Protein AF-A0A0U2YGI9-F1 (afdb_monomer)

Foldseek 3Di:
DVVVVVVVCVVCVVVNVVVVVVVVVVVVVVCVVVVVVVVVVVVVVVVVVLVPPDDDDDDVPQVDLPHDWPRDDPVVQVVQCPDPPDPHDWDKIWDWDDDPDPDDIDIDIDTPVVRVVVVSVVD

Solvent-accessible surface area (backbone atoms only — not comparable to full-atom values): 7626 Å² total; per-residue (Å²): 120,67,68,63,56,56,50,57,47,65,73,48,48,68,65,50,51,52,50,52,50,52,52,51,51,52,53,50,51,53,52,51,53,54,50,48,54,52,50,52,51,50,50,52,49,54,57,52,61,71,63,65,90,74,82,86,84,75,55,92,72,58,85,47,85,86,36,69,60,61,80,60,68,68,72,51,39,64,60,48,48,69,39,89,90,44,89,75,66,77,68,74,36,55,43,66,46,75,46,100,54,101,75,55,79,41,77,48,74,52,63,60,58,71,65,50,54,52,59,64,69,80,111

pLDDT: mean 8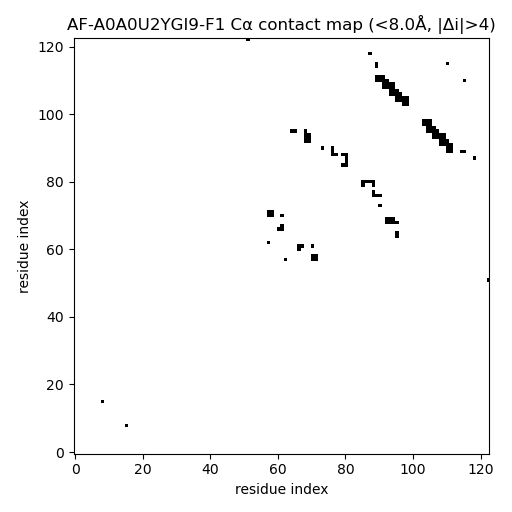1.91, std 11.51, range [50.25, 98.0]

Radius of gyration: 29.01 Å; Cα contacts (8 Å, |Δi|>4): 67; chains: 1; bounding box: 68×34×73 Å

Nearest PDB structures (foldseek):
  6xiq-assembly1_AR  TM=3.840E-01  e=8.913E+00  Saccharomyces cerevisiae

Sequence (123 aa):
MDNLIASNIRQRPVRSLVSIMGVALGVALVMLFTGLSRGMSNDLHRRASNVRAEIIFTRKGSMELTSSTANLSTKYVERLKAIEGVKSAVPVIRYVFQGGGQFGFEQIEGVDWPAFAEMRRYV

Secondary structure (DSSP, 8-state):
-HHHHHHHHHHSHHHHHHHHHHHHHHHHHHHHHHHHHHHHHHHHHHHHHTS-S------TTTTSTTSPTT-S-TTHHHHHHTSTT------EEEEEEE-SSSS-EEEEEEE-HHHHHHHHHT-

Structure (mmCIF, N/CA/C/O backbone):
data_AF-A0A0U2YGI9-F1
#
_entry.id   AF-A0A0U2YGI9-F1
#
loop_
_atom_site.group_PDB
_atom_site.id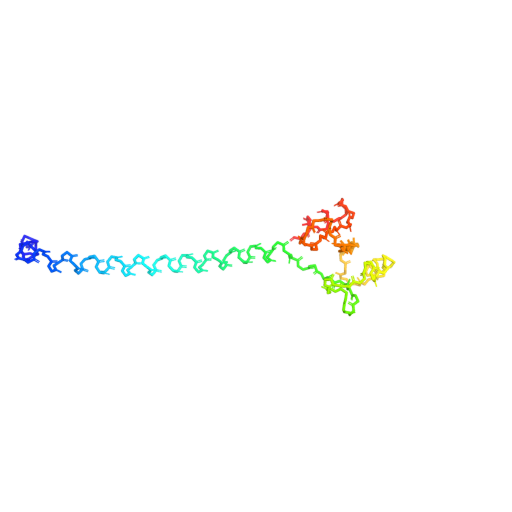
_atom_site.type_symbol
_atom_site.label_atom_id
_atom_site.label_alt_id
_atom_site.label_comp_id
_atom_site.label_asym_id
_atom_site.label_entity_id
_atom_site.label_seq_id
_atom_site.pdbx_PDB_ins_code
_atom_site.Cartn_x
_atom_site.Cartn_y
_atom_site.Cartn_z
_atom_site.occupancy
_atom_site.B_iso_or_equiv
_atom_site.auth_seq_id
_atom_site.auth_comp_id
_atom_site.auth_asym_id
_atom_site.auth_atom_id
_atom_site.pdbx_PDB_model_num
ATOM 1 N N . MET A 1 1 ? -43.664 -0.730 35.356 1.00 57.97 1 MET A N 1
ATOM 2 C CA . MET A 1 1 ? -42.642 -1.490 36.120 1.00 57.97 1 MET A CA 1
ATOM 3 C C . MET A 1 1 ? -41.247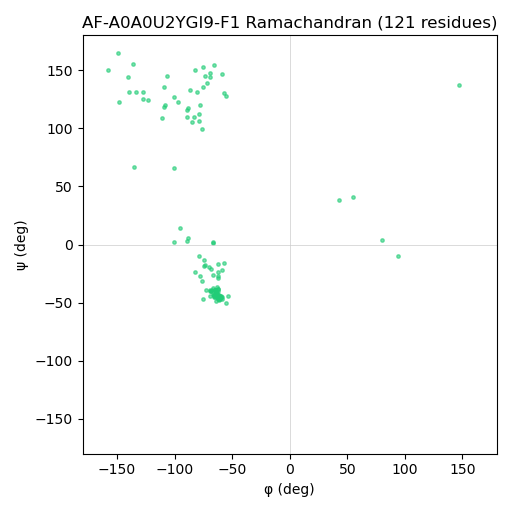 -0.873 35.964 1.00 57.97 1 MET A C 1
ATOM 5 O O . MET A 1 1 ? -40.404 -1.071 36.830 1.00 57.97 1 MET A O 1
ATOM 9 N N . ASP A 1 2 ? -41.035 -0.023 34.956 1.00 62.12 2 ASP A N 1
ATOM 10 C CA . ASP A 1 2 ? -39.770 0.677 34.653 1.00 62.12 2 ASP A CA 1
ATOM 11 C C . ASP A 1 2 ? -39.298 1.628 35.763 1.00 62.12 2 ASP A C 1
ATOM 13 O O . ASP A 1 2 ? -38.104 1.842 35.972 1.00 62.12 2 ASP A O 1
ATOM 17 N N . ASN A 1 3 ? -40.247 2.142 36.548 1.00 66.19 3 ASN A N 1
ATOM 18 C CA . ASN A 1 3 ? -39.983 3.091 37.626 1.00 66.19 3 ASN A CA 1
ATOM 19 C C . ASN A 1 3 ? -39.168 2.477 38.788 1.00 66.19 3 ASN A C 1
ATOM 21 O O . ASN A 1 3 ? -38.430 3.182 39.472 1.00 66.19 3 ASN A O 1
ATOM 25 N N . LEU A 1 4 ? -39.252 1.154 38.990 1.00 73.25 4 LEU A N 1
ATOM 26 C CA . LEU A 1 4 ? -38.509 0.443 40.042 1.00 73.25 4 LEU A CA 1
ATOM 27 C C . LEU A 1 4 ? -37.025 0.254 39.683 1.00 73.25 4 LEU A C 1
ATOM 29 O O . LEU A 1 4 ? -36.163 0.270 40.564 1.00 73.25 4 LEU A O 1
ATOM 33 N N . ILE A 1 5 ? -36.717 0.121 38.389 1.00 71.44 5 ILE A N 1
ATOM 34 C CA . ILE A 1 5 ? -35.346 -0.033 37.882 1.00 71.44 5 ILE A CA 1
ATOM 35 C C . ILE A 1 5 ? -34.621 1.319 37.933 1.00 71.44 5 ILE A C 1
ATOM 37 O O . ILE A 1 5 ? -33.516 1.416 38.469 1.00 71.44 5 ILE A O 1
ATOM 41 N N . ALA A 1 6 ? -35.275 2.386 37.460 1.00 72.81 6 ALA A N 1
ATOM 42 C CA . ALA A 1 6 ? -34.732 3.745 37.513 1.00 72.81 6 ALA A CA 1
ATOM 43 C C . ALA A 1 6 ? -34.517 4.239 38.959 1.00 72.81 6 ALA A C 1
ATOM 45 O O . ALA A 1 6 ? -33.523 4.909 39.249 1.00 72.81 6 ALA A O 1
ATOM 46 N N . SER A 1 7 ? -35.409 3.864 39.883 1.00 71.81 7 SER A N 1
ATOM 47 C CA . SER A 1 7 ? -35.283 4.183 41.310 1.00 71.81 7 SER A CA 1
ATOM 48 C C . SER A 1 7 ? -34.050 3.527 41.955 1.00 71.81 7 SER A C 1
ATOM 50 O O . SER A 1 7 ? -33.293 4.201 42.654 1.00 71.81 7 SER A O 1
ATOM 52 N N . ASN A 1 8 ? -33.768 2.256 41.639 1.00 71.56 8 ASN A N 1
ATOM 53 C CA . ASN A 1 8 ? -32.582 1.540 42.133 1.00 71.56 8 ASN A CA 1
ATOM 54 C C . ASN A 1 8 ? -31.260 2.148 41.634 1.00 71.56 8 ASN A C 1
ATOM 56 O O . ASN A 1 8 ? -30.307 2.298 42.400 1.00 71.56 8 ASN A O 1
ATOM 60 N N . ILE A 1 9 ? -31.204 2.563 40.364 1.00 73.44 9 ILE A N 1
ATOM 61 C CA . ILE A 1 9 ? -30.023 3.230 39.791 1.00 73.44 9 ILE A CA 1
ATOM 62 C C . ILE A 1 9 ? -29.738 4.555 40.516 1.00 73.44 9 ILE A C 1
ATOM 64 O O . ILE A 1 9 ? -28.578 4.881 40.782 1.00 73.44 9 ILE A O 1
ATOM 68 N N . ARG A 1 10 ? -30.793 5.291 40.889 1.00 74.31 10 ARG A N 1
ATOM 69 C CA . ARG A 1 10 ? -30.713 6.578 41.596 1.00 74.31 10 ARG A CA 1
ATOM 70 C C . ARG A 1 10 ? -30.326 6.437 43.074 1.00 74.31 10 ARG A C 1
ATOM 72 O O . ARG A 1 10 ? -29.879 7.412 43.670 1.00 74.31 10 ARG A O 1
ATOM 79 N N . GLN A 1 11 ? -30.447 5.238 43.647 1.00 78.69 11 GLN A N 1
ATOM 80 C CA . GLN A 1 11 ? -30.129 4.951 45.049 1.00 78.69 11 GLN A CA 1
ATOM 81 C C . GLN A 1 11 ? -28.618 4.803 45.307 1.00 78.69 11 GLN A C 1
ATOM 83 O O . GLN A 1 11 ? -28.147 5.079 46.409 1.00 78.69 11 GLN A O 1
ATOM 88 N N . ARG A 1 12 ? -27.833 4.397 44.296 1.00 77.31 12 ARG A N 1
ATOM 89 C CA . ARG A 1 12 ? -26.356 4.339 44.350 1.00 77.31 12 ARG A CA 1
ATOM 90 C C . ARG A 1 12 ? -25.733 4.921 43.070 1.00 77.31 12 ARG A C 1
ATOM 92 O O . ARG A 1 12 ? -25.095 4.190 42.307 1.00 77.31 12 ARG A O 1
ATOM 99 N N . PRO A 1 13 ? -25.884 6.239 42.836 1.00 77.62 13 PRO A N 1
ATOM 100 C CA . PRO A 1 13 ? -25.636 6.864 41.538 1.00 77.62 13 PRO A CA 1
ATOM 101 C C . PRO A 1 13 ? -24.182 6.736 41.077 1.00 77.62 13 PRO A C 1
ATOM 103 O O . PRO A 1 13 ? -23.944 6.449 39.911 1.00 77.62 13 PRO A O 1
ATOM 106 N N . VAL A 1 14 ? -23.210 6.852 41.989 1.00 87.56 14 VAL A N 1
ATOM 107 C CA . VAL A 1 14 ? -21.776 6.781 41.654 1.00 87.56 14 VAL A CA 1
ATOM 108 C C . VAL A 1 14 ? -21.392 5.412 41.082 1.00 87.56 14 VAL A C 1
ATOM 110 O O . VAL A 1 14 ? -20.702 5.333 40.070 1.00 87.56 14 VAL A O 1
ATOM 113 N N . ARG A 1 15 ? -21.871 4.316 41.685 1.00 87.81 15 ARG A N 1
ATOM 114 C CA . ARG A 1 15 ? -21.511 2.950 41.266 1.00 87.81 15 ARG A CA 1
ATOM 115 C C . ARG A 1 15 ? -22.080 2.603 39.889 1.00 87.81 15 ARG A C 1
ATOM 117 O O . ARG A 1 15 ? -21.394 1.982 39.077 1.00 87.81 15 ARG A O 1
ATOM 124 N N . SER A 1 16 ? -23.313 3.035 39.633 1.00 88.44 16 SER A N 1
ATOM 125 C CA . SER A 1 16 ? -23.982 2.870 38.343 1.00 88.44 16 SER A CA 1
ATOM 126 C C . SER A 1 16 ? -23.282 3.677 37.247 1.00 88.44 16 SER A C 1
ATOM 128 O O . SER A 1 16 ? -23.014 3.141 36.176 1.00 88.44 16 SER A O 1
ATOM 130 N N . LEU A 1 17 ? -22.900 4.929 37.530 1.00 89.62 17 LEU A N 1
ATOM 131 C CA . LEU A 1 17 ? -22.189 5.799 36.584 1.00 89.62 17 LEU A CA 1
ATOM 132 C C . LEU A 1 17 ? -20.819 5.233 36.197 1.00 89.62 17 LEU A C 1
ATOM 134 O O . LEU A 1 17 ? -20.500 5.159 35.014 1.00 89.62 17 LEU A O 1
ATOM 138 N N . VAL A 1 18 ? -20.039 4.773 37.179 1.00 93.50 18 VAL A N 1
ATOM 139 C CA . VAL A 1 18 ? -18.719 4.167 36.936 1.00 93.50 18 VAL A CA 1
ATOM 140 C C . VAL A 1 18 ? -18.840 2.901 36.081 1.00 93.50 18 VAL A C 1
ATOM 142 O O . VAL A 1 18 ? -18.046 2.717 35.162 1.00 93.50 18 VAL A O 1
ATOM 145 N N . SER A 1 19 ? -19.855 2.060 36.316 1.00 93.25 19 SER A N 1
ATOM 146 C CA . SER A 1 19 ? -20.084 0.865 35.485 1.00 93.25 19 SER A CA 1
ATOM 147 C C . SER A 1 19 ? -20.477 1.218 34.052 1.00 93.25 19 SER A C 1
ATOM 149 O O . SER A 1 19 ? -19.930 0.643 33.114 1.00 93.25 19 SER A O 1
ATOM 151 N N . ILE A 1 20 ? -21.382 2.186 33.868 1.00 94.19 20 ILE A N 1
ATOM 152 C CA . ILE A 1 20 ? -21.795 2.646 32.535 1.00 94.19 20 ILE A CA 1
ATOM 153 C C . ILE A 1 20 ? -20.593 3.208 31.773 1.00 94.19 20 ILE A C 1
ATOM 155 O O . ILE A 1 20 ? -20.379 2.837 30.621 1.00 94.19 20 ILE A O 1
ATOM 159 N N . MET A 1 21 ? -19.774 4.044 32.418 1.00 96.31 21 MET A N 1
ATOM 160 C CA . MET A 1 21 ? -18.562 4.582 31.797 1.00 96.31 21 MET A CA 1
ATOM 161 C C . MET A 1 21 ? -17.557 3.483 31.453 1.00 96.31 21 MET A C 1
ATOM 163 O O . MET A 1 21 ? -16.996 3.512 30.364 1.00 96.31 21 MET A O 1
ATOM 167 N N . GLY A 1 22 ? -17.360 2.494 32.328 1.00 96.56 22 GLY A N 1
ATOM 168 C CA . GLY A 1 22 ? -16.459 1.371 32.061 1.00 96.56 22 GLY A CA 1
ATOM 169 C C . GLY A 1 22 ? -16.878 0.560 30.833 1.00 96.56 22 GLY A C 1
ATOM 170 O O . GLY A 1 22 ? -16.055 0.293 29.957 1.00 96.56 22 GLY A O 1
ATOM 171 N N . VAL A 1 23 ? -18.168 0.225 30.723 1.00 97.06 23 VAL A N 1
ATOM 172 C CA . VAL A 1 23 ? -18.704 -0.497 29.558 1.00 97.06 23 VAL A CA 1
ATOM 173 C C . VAL A 1 23 ? -18.617 0.363 28.295 1.00 97.06 23 VAL A C 1
ATOM 175 O O . VAL A 1 23 ? -18.150 -0.120 27.264 1.00 97.06 23 VAL A O 1
ATOM 178 N N . ALA A 1 24 ? -19.004 1.639 28.369 1.00 97.44 24 ALA A N 1
ATOM 179 C CA . ALA A 1 24 ? -18.948 2.555 27.231 1.00 97.44 24 ALA A CA 1
ATOM 180 C C . ALA A 1 24 ? -17.516 2.726 26.704 1.00 97.44 24 ALA A C 1
ATOM 182 O O . ALA A 1 24 ? -17.291 2.648 25.497 1.00 97.44 24 ALA A O 1
ATOM 183 N N . LEU A 1 25 ? -16.543 2.893 27.604 1.00 97.75 25 LEU A N 1
ATOM 184 C CA . LEU A 1 25 ? -15.132 3.013 27.250 1.00 97.75 25 LEU A CA 1
ATOM 185 C C . LEU A 1 25 ? -14.610 1.726 26.597 1.00 97.75 25 LEU A C 1
ATOM 187 O O . LEU A 1 25 ? -13.933 1.791 25.573 1.00 97.75 25 LEU A O 1
ATOM 191 N N . GLY A 1 26 ? -14.961 0.559 27.147 1.00 97.31 26 GLY A N 1
ATOM 192 C CA . GLY A 1 26 ? -14.575 -0.737 26.587 1.00 97.31 26 GLY A CA 1
ATOM 193 C C . GLY A 1 26 ? -15.103 -0.937 25.166 1.00 97.31 26 GLY A C 1
ATOM 194 O O . GLY A 1 26 ? -14.345 -1.285 24.262 1.00 97.31 26 GLY A O 1
ATOM 195 N N . VAL A 1 27 ? -16.385 -0.645 24.940 1.00 97.94 27 VAL A N 1
ATOM 196 C CA . VAL A 1 27 ? -17.000 -0.741 23.609 1.00 97.94 27 VAL A CA 1
ATOM 197 C C . VAL A 1 27 ? -16.372 0.262 22.636 1.00 97.94 27 VAL A C 1
ATOM 199 O O . VAL A 1 27 ? -16.052 -0.109 21.505 1.00 97.94 27 VAL A O 1
ATOM 202 N N . ALA A 1 28 ? -16.138 1.504 23.068 1.00 97.75 28 ALA A N 1
ATOM 203 C CA . ALA A 1 28 ? -15.496 2.525 22.243 1.00 97.75 28 ALA A CA 1
ATOM 204 C C . ALA A 1 28 ? -14.084 2.105 21.805 1.00 97.75 28 ALA A C 1
ATOM 206 O O . ALA A 1 28 ? -13.748 2.221 20.627 1.00 97.75 28 ALA A O 1
ATOM 207 N N . LEU A 1 29 ? -13.280 1.555 22.719 1.00 98.00 29 LEU A N 1
ATOM 208 C CA . LEU A 1 29 ? -11.934 1.059 22.422 1.00 98.00 29 LEU A CA 1
ATOM 209 C C . LEU A 1 29 ? -11.954 -0.089 21.408 1.00 98.00 29 LEU A C 1
ATOM 211 O O . LEU A 1 29 ? -11.169 -0.080 20.459 1.00 98.00 29 LEU A O 1
ATOM 215 N N . VAL A 1 30 ? -12.873 -1.046 21.558 1.00 97.88 30 VAL A N 1
ATOM 216 C CA . VAL A 1 30 ? -13.023 -2.154 20.602 1.00 97.88 30 VAL A CA 1
ATOM 217 C C . VAL A 1 30 ? -13.425 -1.632 19.220 1.00 97.88 30 VAL A C 1
ATOM 219 O O . VAL A 1 30 ? -12.840 -2.049 18.215 1.00 97.88 30 VAL A O 1
ATOM 222 N N . MET A 1 31 ? -14.375 -0.694 19.140 1.00 97.88 31 MET A N 1
ATOM 223 C CA . MET A 1 31 ? -14.766 -0.084 17.863 1.00 97.88 31 MET A CA 1
ATOM 224 C C . MET A 1 31 ? -13.612 0.687 17.215 1.00 97.88 31 MET A C 1
ATOM 226 O O . MET A 1 31 ? -13.369 0.523 16.021 1.00 97.88 31 MET A O 1
ATOM 230 N N . LEU A 1 32 ? -12.868 1.482 17.989 1.00 97.94 32 LEU A N 1
ATOM 231 C CA . LEU A 1 32 ? -11.718 2.238 17.488 1.00 97.94 32 LEU A CA 1
ATOM 232 C C . LEU A 1 32 ? -10.628 1.313 16.953 1.00 97.94 32 LEU A C 1
ATOM 234 O O . LEU A 1 32 ? -10.146 1.507 15.839 1.00 97.94 32 LEU A O 1
ATOM 238 N N . PHE A 1 33 ? -10.264 0.279 17.709 1.00 97.56 33 PHE A N 1
ATOM 239 C CA . PHE A 1 33 ? -9.207 -0.643 17.310 1.00 97.56 33 PHE A CA 1
ATOM 240 C C . PHE A 1 33 ? -9.580 -1.451 16.063 1.00 97.56 33 PHE A C 1
ATOM 242 O O . PHE A 1 33 ? -8.776 -1.597 15.138 1.00 97.56 33 PHE A O 1
ATOM 249 N N . THR A 1 34 ? -10.815 -1.954 16.006 1.00 97.38 34 THR A N 1
ATOM 250 C CA . THR A 1 34 ? -11.302 -2.712 14.844 1.00 97.38 34 THR A CA 1
ATOM 251 C C . THR A 1 34 ? -11.479 -1.823 13.615 1.00 97.38 34 THR A C 1
ATOM 253 O O . THR A 1 34 ? -11.117 -2.240 12.512 1.00 97.38 34 THR A O 1
ATOM 256 N N . GLY A 1 35 ? -11.968 -0.593 13.792 1.00 96.75 35 GLY A N 1
ATOM 257 C CA . GLY A 1 35 ? -12.069 0.415 12.739 1.00 96.75 35 GLY A CA 1
ATOM 258 C C . GLY A 1 35 ? -10.703 0.800 12.178 1.00 96.75 35 GLY A C 1
ATOM 259 O O . GLY A 1 35 ? -10.519 0.780 10.963 1.00 96.75 35 GLY A O 1
ATOM 260 N N . LEU A 1 36 ? -9.722 1.057 13.048 1.00 97.38 36 LEU A N 1
ATOM 261 C CA . LEU A 1 36 ? -8.353 1.369 12.644 1.00 97.38 36 LEU A CA 1
ATOM 262 C C . LEU A 1 36 ? -7.702 0.190 11.920 1.00 97.38 36 LEU A C 1
ATOM 264 O O . LEU A 1 36 ? -7.171 0.372 10.831 1.00 97.38 36 LEU A O 1
ATOM 268 N N . SER A 1 37 ? -7.792 -1.021 12.472 1.00 95.75 37 SER A N 1
ATOM 269 C CA . SER A 1 37 ? -7.198 -2.216 11.857 1.00 95.75 37 SER A CA 1
ATOM 270 C C . SER A 1 37 ? -7.756 -2.469 10.455 1.00 95.75 37 SER A C 1
ATOM 272 O O . SER A 1 37 ? -7.001 -2.706 9.511 1.00 95.75 37 SER A O 1
ATOM 274 N N . ARG A 1 38 ? -9.081 -2.362 10.287 1.00 95.19 38 ARG A N 1
ATOM 275 C CA . ARG A 1 38 ? -9.735 -2.501 8.976 1.00 95.19 38 ARG A CA 1
ATOM 276 C C . ARG A 1 38 ? -9.392 -1.343 8.044 1.00 95.19 38 ARG A C 1
ATOM 278 O O . ARG A 1 38 ? -9.133 -1.582 6.870 1.00 95.19 38 ARG A O 1
ATOM 285 N N . GLY A 1 39 ? -9.340 -0.116 8.558 1.00 94.50 39 GLY A N 1
ATOM 286 C CA . GLY A 1 39 ? -8.947 1.068 7.797 1.00 94.50 39 GLY A CA 1
ATOM 287 C C . GLY A 1 39 ? -7.518 0.964 7.266 1.00 94.50 39 GLY A C 1
ATOM 288 O O . GLY A 1 39 ? -7.293 1.165 6.076 1.00 94.50 39 GLY A O 1
ATOM 289 N N . MET A 1 40 ? -6.572 0.565 8.117 1.00 95.75 40 MET A N 1
ATOM 290 C CA . MET A 1 40 ? -5.175 0.333 7.748 1.00 95.75 40 MET A CA 1
ATOM 291 C C . MET A 1 40 ? -5.039 -0.802 6.736 1.00 95.75 40 MET A C 1
ATOM 293 O O . MET A 1 40 ? -4.337 -0.650 5.741 1.00 95.75 40 MET A O 1
ATOM 297 N N . SER A 1 41 ? -5.729 -1.924 6.955 1.00 92.62 41 SER A N 1
ATOM 298 C CA . SER A 1 41 ? -5.715 -3.051 6.019 1.00 92.62 41 SER A CA 1
ATOM 299 C C . SER A 1 41 ? -6.268 -2.652 4.649 1.00 92.62 41 SER A C 1
ATOM 301 O O . SER A 1 41 ? -5.653 -2.957 3.629 1.00 92.62 41 SER A O 1
ATOM 303 N N . ASN A 1 42 ? -7.373 -1.905 4.614 1.00 92.69 42 ASN A N 1
ATOM 304 C CA . ASN A 1 42 ? -7.957 -1.417 3.370 1.00 92.69 42 ASN A CA 1
ATOM 305 C C . ASN A 1 42 ? -7.059 -0.384 2.671 1.00 92.69 42 ASN A C 1
ATOM 307 O O . ASN A 1 42 ? -6.932 -0.419 1.450 1.00 92.69 42 ASN A O 1
ATOM 311 N N . ASP A 1 43 ? -6.403 0.511 3.416 1.00 89.81 43 ASP A N 1
ATOM 312 C CA . ASP A 1 43 ? -5.450 1.462 2.834 1.00 89.81 43 ASP A CA 1
ATOM 313 C C . ASP A 1 43 ? -4.225 0.748 2.250 1.00 89.81 43 ASP A C 1
ATOM 315 O O . ASP A 1 43 ? -3.838 1.026 1.116 1.00 89.81 43 ASP A O 1
ATOM 319 N N . LEU A 1 44 ? -3.669 -0.235 2.967 1.00 87.50 44 LEU A N 1
ATOM 320 C CA . LEU A 1 44 ? -2.593 -1.091 2.462 1.00 87.50 44 LEU A CA 1
ATOM 321 C C . LEU A 1 44 ? -3.026 -1.850 1.209 1.00 87.50 44 LEU A C 1
ATOM 323 O O . LEU A 1 44 ? -2.293 -1.863 0.223 1.00 87.50 44 LEU A O 1
ATOM 327 N N . HIS A 1 45 ? -4.226 -2.431 1.214 1.00 84.50 45 HIS A N 1
ATOM 328 C CA . HIS A 1 45 ? -4.754 -3.150 0.061 1.00 84.50 45 HIS A CA 1
ATOM 329 C C . HIS A 1 45 ? -4.958 -2.223 -1.139 1.00 84.50 45 HIS A C 1
ATOM 331 O O . HIS A 1 45 ?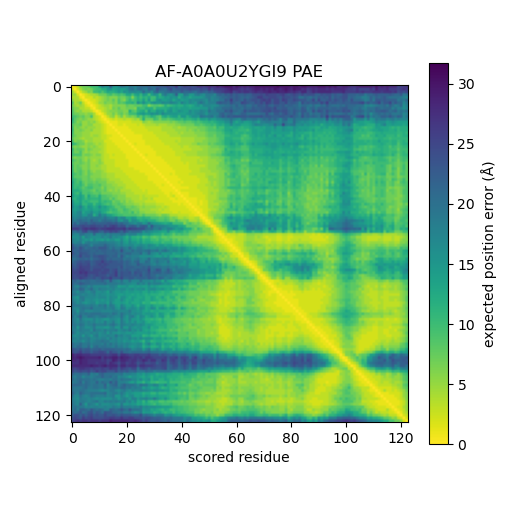 -4.587 -2.582 -2.250 1.00 84.50 45 HIS A O 1
ATOM 337 N N . ARG A 1 46 ? -5.472 -1.007 -0.925 1.00 84.19 46 ARG A N 1
ATOM 338 C CA . ARG A 1 46 ? -5.648 0.007 -1.974 1.00 84.19 46 ARG A CA 1
ATOM 339 C C . ARG A 1 46 ? -4.315 0.487 -2.547 1.00 84.19 46 ARG A C 1
ATOM 341 O O . ARG A 1 46 ? -4.205 0.702 -3.747 1.00 84.19 46 ARG A O 1
ATOM 348 N N . ARG A 1 47 ? -3.287 0.653 -1.711 1.00 81.69 47 ARG A N 1
ATOM 349 C CA . ARG A 1 47 ? -1.937 1.012 -2.178 1.00 81.69 47 ARG A CA 1
ATOM 350 C C . ARG A 1 47 ? -1.288 -0.131 -2.948 1.00 81.69 47 ARG A C 1
ATOM 352 O O . ARG A 1 47 ? -0.733 0.108 -4.013 1.00 81.69 47 ARG A O 1
ATOM 359 N N . ALA A 1 48 ? -1.397 -1.356 -2.443 1.00 77.62 48 ALA A N 1
ATOM 360 C CA . ALA A 1 48 ? -0.870 -2.540 -3.110 1.00 77.62 48 ALA A CA 1
ATOM 361 C C . ALA A 1 48 ? -1.594 -2.817 -4.437 1.00 77.62 48 ALA A C 1
ATOM 363 O O . ALA A 1 48 ? -0.952 -3.144 -5.427 1.00 77.62 48 ALA A O 1
ATOM 364 N N . SER A 1 49 ? -2.913 -2.618 -4.497 1.00 73.81 49 SER A N 1
ATOM 365 C CA . SER A 1 49 ? -3.703 -2.816 -5.716 1.00 73.81 49 SER A CA 1
ATOM 366 C C . SER A 1 49 ? -3.525 -1.711 -6.758 1.00 73.81 49 SER A C 1
ATOM 368 O O . SER A 1 49 ? -3.891 -1.916 -7.910 1.00 73.81 49 SER A O 1
ATOM 370 N N . ASN A 1 50 ? -2.926 -0.570 -6.408 1.00 66.94 50 ASN A N 1
ATOM 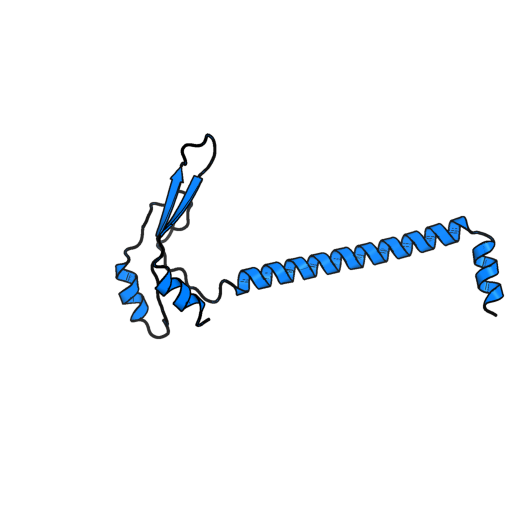371 C CA . ASN A 1 50 ? -2.472 0.409 -7.399 1.00 66.94 50 ASN A CA 1
ATOM 372 C C . ASN A 1 50 ? -1.194 -0.046 -8.129 1.00 66.94 50 ASN A C 1
ATOM 374 O O . ASN A 1 50 ? -0.899 0.473 -9.205 1.00 66.94 50 ASN A O 1
ATOM 378 N N . VAL A 1 51 ? -0.459 -1.015 -7.570 1.00 65.62 51 VAL A N 1
ATOM 379 C CA . VAL A 1 51 ? 0.698 -1.680 -8.187 1.00 65.62 51 VAL A CA 1
ATOM 380 C C . VAL A 1 51 ? 0.224 -3.029 -8.738 1.00 65.62 51 VAL A C 1
ATOM 382 O O . VAL A 1 51 ? 0.543 -4.099 -8.222 1.00 65.62 51 VAL A O 1
ATOM 385 N N . ARG A 1 52 ? -0.645 -3.004 -9.751 1.00 58.09 52 ARG A N 1
ATOM 386 C CA . ARG A 1 52 ? -1.150 -4.235 -10.374 1.00 58.09 52 ARG A CA 1
ATOM 387 C C . ARG A 1 52 ? -0.105 -4.826 -11.318 1.00 58.09 52 ARG A C 1
ATOM 389 O O . ARG A 1 52 ? 0.266 -4.186 -12.291 1.00 58.09 52 ARG A O 1
ATOM 396 N N . ALA A 1 53 ? 0.308 -6.061 -11.021 1.00 57.19 53 ALA A N 1
ATOM 397 C CA . ALA A 1 53 ? 1.005 -7.006 -11.905 1.00 57.19 53 ALA A CA 1
ATOM 398 C C . ALA A 1 53 ? 2.125 -6.423 -12.795 1.00 57.19 53 ALA A C 1
ATOM 400 O O . ALA A 1 53 ? 2.300 -6.845 -13.936 1.00 57.19 53 ALA A O 1
ATOM 401 N N . GLU A 1 54 ? 2.910 -5.483 -12.271 1.00 73.19 54 GLU A N 1
ATOM 402 C CA . GLU A 1 54 ? 4.112 -4.992 -12.940 1.00 73.19 54 GLU A CA 1
ATOM 403 C C . GLU A 1 54 ? 5.297 -5.865 -12.513 1.00 73.19 54 GLU A C 1
ATOM 405 O O . GLU A 1 54 ? 5.717 -5.862 -11.354 1.00 73.19 54 GLU A O 1
ATOM 410 N N . ILE A 1 55 ? 5.810 -6.678 -13.437 1.00 81.94 55 ILE A N 1
ATOM 411 C CA . ILE A 1 55 ? 7.019 -7.467 -13.195 1.00 81.94 55 ILE A CA 1
ATOM 412 C C . ILE A 1 55 ? 8.218 -6.537 -13.368 1.00 81.94 55 ILE A C 1
ATOM 414 O O . ILE A 1 55 ? 8.534 -6.110 -14.478 1.00 81.94 55 ILE A O 1
ATOM 418 N N . ILE A 1 56 ? 8.918 -6.257 -12.270 1.00 84.75 56 ILE A N 1
ATOM 419 C CA . ILE A 1 56 ? 10.164 -5.491 -12.314 1.00 84.75 56 ILE A CA 1
ATOM 420 C C . ILE A 1 56 ? 11.287 -6.417 -12.779 1.00 84.75 56 ILE A C 1
ATOM 422 O O . ILE A 1 56 ? 11.767 -7.273 -12.035 1.00 84.75 56 ILE A O 1
ATOM 426 N N . PHE A 1 57 ? 11.725 -6.232 -14.021 1.00 85.81 57 PHE A N 1
ATOM 427 C CA . PHE A 1 57 ? 12.883 -6.929 -14.567 1.00 85.81 57 PHE A CA 1
ATOM 428 C C . PHE A 1 57 ? 14.157 -6.127 -14.291 1.00 85.81 57 PHE A C 1
ATOM 430 O O . PHE A 1 57 ? 14.325 -5.005 -14.766 1.00 85.81 57 PHE A O 1
ATOM 437 N N . THR A 1 58 ? 15.064 -6.692 -13.497 1.00 85.38 58 THR A N 1
ATOM 438 C CA . THR A 1 58 ? 16.277 -6.002 -13.048 1.00 85.38 58 THR A CA 1
ATOM 439 C C . THR A 1 58 ? 17.424 -6.992 -12.834 1.00 85.38 58 THR A C 1
ATOM 441 O O . THR A 1 58 ? 17.218 -8.206 -12.792 1.00 85.38 58 THR A O 1
ATOM 444 N N . ARG A 1 59 ? 18.659 -6.494 -12.730 1.00 81.12 59 ARG A N 1
ATOM 445 C CA . ARG A 1 59 ? 19.837 -7.324 -12.443 1.00 81.12 59 ARG A CA 1
ATOM 446 C C . ARG A 1 59 ? 19.836 -7.723 -10.958 1.00 81.12 59 ARG A C 1
ATOM 448 O O . ARG A 1 59 ? 19.338 -7.014 -10.089 1.00 81.12 59 ARG A O 1
ATOM 455 N N . LYS A 1 60 ? 20.451 -8.856 -10.617 1.00 78.19 60 LYS A N 1
ATOM 456 C CA . LYS A 1 60 ? 20.708 -9.191 -9.208 1.00 78.19 60 LYS A CA 1
ATOM 457 C C . LYS A 1 60 ? 21.498 -8.053 -8.532 1.00 78.19 60 LYS A C 1
ATOM 459 O O . LYS A 1 60 ? 22.525 -7.639 -9.063 1.00 78.19 60 LYS A O 1
ATOM 464 N N . GLY A 1 61 ? 21.013 -7.558 -7.391 1.00 74.38 61 GLY A N 1
ATOM 465 C CA . GLY A 1 61 ? 21.645 -6.466 -6.634 1.00 74.38 61 GLY A CA 1
ATOM 466 C C . GLY A 1 61 ? 21.373 -5.048 -7.162 1.00 74.38 61 GLY A C 1
ATOM 467 O O . GLY A 1 61 ? 21.918 -4.092 -6.619 1.00 74.38 61 GLY A O 1
ATOM 468 N N . SER A 1 62 ? 20.534 -4.859 -8.195 1.00 71.31 62 SER A N 1
ATOM 469 C CA . SER A 1 62 ? 20.247 -3.514 -8.734 1.00 71.31 62 SER A CA 1
ATOM 470 C C . SER A 1 62 ? 19.094 -2.748 -8.087 1.00 71.31 62 SER A C 1
ATOM 472 O O . SER A 1 62 ? 18.761 -1.660 -8.543 1.00 71.31 62 SER A O 1
ATOM 474 N N . MET A 1 63 ? 18.501 -3.285 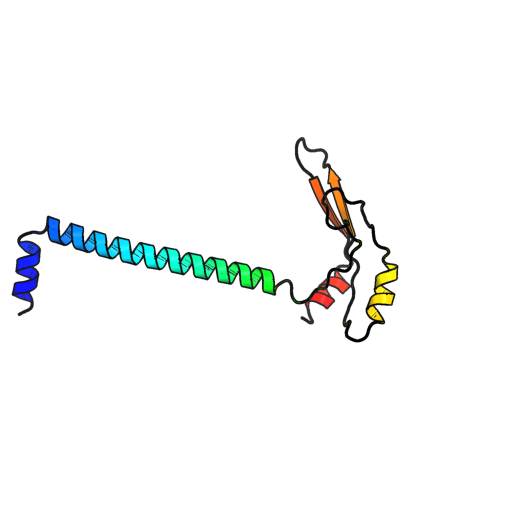-7.020 1.00 71.81 63 MET A N 1
ATOM 475 C CA . MET A 1 63 ? 17.501 -2.582 -6.197 1.00 71.81 63 MET A CA 1
ATOM 476 C C . MET A 1 63 ? 18.091 -2.013 -4.899 1.00 71.81 63 MET A C 1
ATOM 478 O O . MET A 1 63 ? 17.356 -1.446 -4.096 1.00 71.81 63 MET A O 1
ATOM 482 N N . GLU A 1 64 ? 19.399 -2.163 -4.680 1.00 73.94 64 GLU A N 1
ATOM 483 C CA . GLU A 1 64 ? 20.088 -1.567 -3.535 1.00 73.94 64 GLU A CA 1
ATOM 484 C C . GLU A 1 64 ? 20.256 -0.056 -3.729 1.00 73.94 64 GLU A C 1
ATOM 486 O O . GLU A 1 64 ? 20.491 0.416 -4.840 1.00 73.94 64 GLU A O 1
ATOM 491 N N . LEU A 1 65 ? 20.168 0.709 -2.638 1.00 64.94 65 LEU A N 1
ATOM 492 C CA . LEU A 1 65 ? 20.281 2.173 -2.664 1.00 64.94 65 LEU A CA 1
ATOM 493 C C . LEU A 1 65 ? 21.659 2.649 -3.161 1.00 64.94 65 LEU A C 1
ATOM 495 O O . LEU A 1 65 ? 21.780 3.716 -3.749 1.00 64.94 65 LEU A O 1
ATOM 499 N N . THR A 1 66 ? 22.690 1.836 -2.937 1.00 67.94 66 THR A N 1
ATOM 500 C CA . THR A 1 66 ? 24.075 2.052 -3.377 1.00 67.94 66 THR A CA 1
ATOM 501 C C . THR A 1 66 ? 24.356 1.474 -4.761 1.00 67.94 66 THR A C 1
ATOM 503 O O . THR A 1 66 ? 25.501 1.486 -5.218 1.00 67.94 66 THR A O 1
ATOM 506 N N . SER A 1 67 ? 23.344 0.909 -5.421 1.00 65.81 67 SER A N 1
ATOM 507 C CA . SER A 1 67 ? 23.538 0.271 -6.710 1.00 65.81 67 SER A CA 1
ATOM 508 C C . SER A 1 67 ? 23.846 1.292 -7.797 1.00 65.81 67 SER A C 1
ATOM 510 O O . SER A 1 67 ? 23.357 2.420 -7.786 1.00 65.81 67 SER A O 1
ATOM 512 N N . SER A 1 68 ? 24.651 0.876 -8.774 1.00 65.50 68 SER A N 1
ATOM 513 C CA . SER A 1 68 ? 24.969 1.718 -9.925 1.00 65.50 68 SER A CA 1
ATOM 514 C C . SER A 1 68 ? 23.698 2.132 -10.692 1.00 65.50 68 SER A C 1
ATOM 516 O O . SER A 1 68 ? 22.704 1.410 -10.779 1.00 65.50 68 SER A O 1
ATOM 518 N N . THR A 1 69 ? 23.715 3.331 -11.257 1.00 67.56 69 THR A N 1
ATOM 519 C CA . THR A 1 69 ? 22.600 3.824 -12.070 1.00 67.56 69 THR A CA 1
ATOM 520 C C . THR A 1 69 ? 22.520 3.047 -13.381 1.00 67.56 69 THR A C 1
ATOM 522 O O . THR A 1 69 ? 23.544 2.710 -13.968 1.00 67.56 69 THR A O 1
ATOM 525 N N . ALA A 1 70 ? 21.302 2.791 -13.872 1.00 71.81 70 ALA A N 1
ATOM 526 C CA . ALA A 1 70 ? 21.067 2.220 -15.205 1.00 71.81 70 ALA A CA 1
ATOM 527 C C . ALA A 1 70 ? 21.808 0.886 -15.464 1.00 71.81 70 ALA A C 1
ATOM 529 O O . ALA A 1 70 ? 22.301 0.623 -16.559 1.00 71.81 70 ALA A O 1
ATOM 530 N N . ASN A 1 71 ? 21.842 -0.002 -14.465 1.00 73.19 71 ASN A N 1
ATOM 531 C CA . ASN A 1 71 ? 22.539 -1.301 -14.518 1.00 73.19 71 ASN A CA 1
ATOM 532 C C . ASN A 1 71 ? 21.976 -2.337 -15.511 1.00 73.19 71 ASN A C 1
ATOM 534 O O . ASN A 1 71 ? 22.472 -3.474 -15.592 1.00 73.19 71 ASN A O 1
ATOM 538 N N . LEU A 1 72 ? 20.934 -1.966 -16.253 1.00 83.50 72 LEU A N 1
ATOM 539 C CA . LEU A 1 72 ? 20.269 -2.789 -17.244 1.00 83.50 72 LEU A CA 1
ATOM 540 C C . LEU A 1 72 ? 20.043 -1.979 -18.525 1.00 83.50 72 LEU A C 1
ATOM 542 O O . LEU A 1 72 ? 19.539 -0.861 -18.490 1.00 83.50 72 LEU A O 1
ATOM 546 N N . SER A 1 73 ? 20.405 -2.562 -19.669 1.00 84.44 73 SER A N 1
ATOM 547 C CA . SER A 1 73 ? 20.219 -1.914 -20.969 1.00 84.44 73 SER A CA 1
ATOM 548 C C . SER A 1 73 ? 18.742 -1.863 -21.366 1.00 84.44 73 SER A C 1
ATOM 550 O O . SER A 1 73 ? 18.030 -2.862 -21.279 1.00 84.44 73 SER A O 1
ATOM 552 N N . THR A 1 74 ? 18.304 -0.737 -21.925 1.00 86.88 74 THR A N 1
ATOM 553 C CA . THR A 1 74 ? 16.955 -0.572 -22.491 1.00 86.88 74 THR A CA 1
ATOM 554 C C . THR A 1 74 ? 16.674 -1.504 -23.675 1.00 86.88 74 THR A C 1
ATOM 556 O O . THR A 1 74 ? 15.515 -1.774 -23.969 1.00 86.88 74 THR A O 1
ATOM 559 N N . LYS A 1 75 ? 17.704 -2.099 -24.299 1.00 87.94 75 LYS A N 1
ATOM 560 C CA . LYS A 1 75 ? 17.556 -3.120 -25.357 1.00 87.94 75 LYS A CA 1
ATOM 561 C C . LYS A 1 75 ? 16.773 -4.358 -24.906 1.00 87.94 75 LYS A C 1
ATOM 563 O O . LYS A 1 75 ? 16.228 -5.081 -25.735 1.00 87.94 75 LYS A O 1
ATOM 568 N N . TYR A 1 76 ? 16.702 -4.619 -23.599 1.00 88.81 76 TYR A N 1
ATOM 569 C CA . TYR A 1 76 ? 15.880 -5.707 -23.071 1.00 88.81 76 TYR A CA 1
ATOM 570 C C . TYR A 1 76 ? 14.379 -5.454 -23.237 1.00 88.81 76 TYR A C 1
ATOM 572 O O . TYR A 1 76 ? 13.630 -6.420 -23.268 1.00 88.81 76 TYR A O 1
ATOM 580 N N . VAL A 1 77 ? 13.932 -4.207 -23.414 1.00 89.94 77 VAL A N 1
ATOM 581 C CA . VAL A 1 77 ? 12.511 -3.882 -23.617 1.00 89.94 77 VAL A CA 1
ATOM 582 C C . VAL A 1 77 ? 11.956 -4.592 -24.853 1.00 89.94 77 VAL A C 1
ATOM 584 O O . VA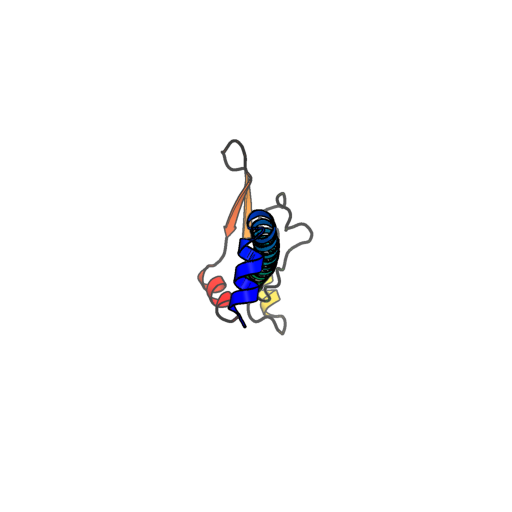L A 1 77 ? 10.909 -5.225 -24.769 1.00 89.94 77 VAL A O 1
ATOM 587 N N . GLU A 1 78 ? 12.671 -4.548 -25.979 1.00 90.00 78 GLU A N 1
ATOM 588 C CA . GLU A 1 78 ? 12.258 -5.234 -27.214 1.00 90.00 78 GLU A CA 1
ATOM 589 C C . GLU A 1 78 ? 12.238 -6.754 -27.037 1.00 90.00 78 GLU A C 1
ATOM 591 O O . GLU A 1 78 ? 11.299 -7.422 -27.462 1.00 90.00 78 GLU A O 1
ATOM 596 N N . ARG A 1 79 ? 13.238 -7.299 -26.334 1.00 90.75 79 ARG A N 1
ATOM 597 C CA . ARG A 1 79 ? 13.313 -8.735 -26.033 1.00 90.75 79 ARG A CA 1
ATOM 598 C C . ARG A 1 79 ? 12.176 -9.200 -25.126 1.00 90.75 79 ARG A C 1
ATOM 600 O O . ARG A 1 79 ? 11.650 -10.281 -25.342 1.00 90.75 79 ARG A O 1
ATOM 607 N N . LEU A 1 80 ? 11.797 -8.396 -24.133 1.00 90.81 80 LEU A N 1
ATOM 608 C CA . LEU A 1 80 ? 10.693 -8.698 -23.222 1.00 90.81 80 LEU A CA 1
ATOM 609 C C . LEU A 1 80 ? 9.345 -8.633 -23.943 1.00 90.81 80 LEU A C 1
ATOM 611 O O . LEU A 1 80 ? 8.518 -9.511 -23.740 1.00 90.81 80 LEU A O 1
ATOM 615 N N . LYS A 1 81 ? 9.144 -7.653 -24.832 1.00 90.44 81 LYS A N 1
ATOM 616 C CA . LYS A 1 81 ? 7.931 -7.555 -25.665 1.00 90.44 81 LYS A CA 1
ATOM 617 C C . LYS A 1 81 ? 7.749 -8.742 -26.619 1.00 90.44 81 LYS A C 1
ATOM 619 O O . LYS A 1 81 ? 6.627 -9.003 -27.030 1.00 90.44 81 LYS A O 1
ATOM 624 N N . ALA A 1 82 ? 8.826 -9.446 -26.973 1.00 92.31 82 ALA A N 1
ATOM 625 C CA . ALA A 1 82 ? 8.766 -10.637 -27.819 1.00 92.31 82 ALA A CA 1
ATOM 626 C C . ALA A 1 82 ? 8.326 -11.913 -27.070 1.00 92.31 82 ALA A C 1
ATOM 628 O O . ALA A 1 82 ? 8.089 -12.936 -27.708 1.00 92.31 82 ALA A O 1
ATOM 629 N N . ILE A 1 83 ? 8.240 -11.881 -25.735 1.00 91.12 83 ILE A N 1
ATOM 630 C CA . ILE A 1 83 ? 7.803 -13.024 -24.926 1.00 91.12 83 ILE A CA 1
ATOM 631 C C . ILE A 1 83 ? 6.274 -13.102 -24.952 1.00 91.12 83 ILE A C 1
ATOM 633 O O . ILE A 1 83 ? 5.582 -12.116 -24.689 1.00 91.12 83 ILE A O 1
ATOM 637 N N . GLU A 1 84 ? 5.742 -14.293 -25.222 1.00 90.00 84 GLU A N 1
ATOM 638 C CA . GLU A 1 84 ? 4.303 -14.550 -25.167 1.00 90.00 84 GLU A CA 1
ATOM 639 C C . GLU A 1 84 ? 3.736 -14.214 -23.774 1.00 90.00 84 GLU A C 1
ATOM 641 O O . GLU A 1 84 ? 4.279 -14.617 -22.746 1.00 90.00 84 GLU A O 1
ATOM 646 N N . GLY A 1 85 ? 2.650 -13.438 -23.737 1.00 86.31 85 GLY A N 1
ATOM 647 C CA . GLY A 1 85 ? 2.018 -12.969 -22.498 1.00 86.31 85 GLY A CA 1
ATOM 648 C C . GLY A 1 85 ? 2.478 -11.589 -22.007 1.00 86.31 85 GLY A C 1
ATOM 649 O O . GLY A 1 85 ? 1.826 -11.017 -21.131 1.00 86.31 85 GLY A O 1
ATOM 650 N N . VAL A 1 86 ? 3.532 -10.995 -22.582 1.00 88.50 86 VAL A N 1
ATOM 651 C CA . VAL A 1 86 ? 3.950 -9.620 -22.249 1.00 88.50 86 VAL A CA 1
ATOM 652 C C . VAL A 1 86 ? 3.149 -8.608 -23.070 1.00 88.50 86 VAL A C 1
ATOM 654 O O . VAL A 1 86 ? 3.392 -8.407 -24.255 1.00 88.50 86 VAL A O 1
ATOM 657 N N . LYS A 1 87 ? 2.198 -7.923 -22.424 1.00 86.44 87 LYS A N 1
ATOM 658 C CA . LYS A 1 87 ? 1.362 -6.887 -23.062 1.00 86.44 87 LYS A CA 1
ATOM 659 C C . LYS A 1 87 ? 2.127 -5.588 -23.345 1.00 86.44 87 LYS A C 1
ATOM 661 O O . LYS A 1 87 ? 1.914 -4.948 -24.370 1.00 86.44 87 LYS A O 1
ATOM 666 N N . SER A 1 88 ? 3.004 -5.186 -22.429 1.00 87.00 88 SER A N 1
ATOM 667 C CA . SER A 1 88 ? 3.800 -3.961 -22.528 1.00 87.00 88 SER A CA 1
ATOM 668 C C . SER A 1 88 ? 5.046 -4.060 -21.655 1.00 87.00 88 SER A C 1
ATOM 670 O O . SER A 1 88 ? 5.024 -4.698 -20.607 1.00 87.00 88 SER A O 1
ATOM 672 N N . ALA A 1 89 ? 6.119 -3.386 -22.066 1.00 88.94 89 ALA A N 1
ATOM 673 C CA . ALA A 1 89 ? 7.328 -3.214 -21.270 1.00 88.94 89 ALA A CA 1
ATOM 674 C C . ALA A 1 89 ? 7.832 -1.778 -21.445 1.00 88.94 89 ALA A C 1
ATOM 676 O O . ALA A 1 89 ? 7.929 -1.297 -22.581 1.00 88.94 89 ALA A O 1
ATOM 677 N N . VAL A 1 90 ? 8.139 -1.113 -20.331 1.00 89.19 90 VAL A N 1
ATOM 678 C CA . VAL A 1 90 ? 8.614 0.276 -20.282 1.00 89.19 90 VAL A CA 1
ATOM 679 C C . VAL A 1 90 ? 9.906 0.316 -19.462 1.00 89.19 90 VAL A C 1
ATOM 681 O O . VAL A 1 90 ? 9.952 -0.271 -18.381 1.00 89.19 90 VAL A O 1
ATOM 684 N N . PRO A 1 91 ? 10.981 0.956 -19.956 1.00 89.31 91 PRO A N 1
ATOM 685 C CA . PRO A 1 91 ? 12.203 1.102 -19.182 1.00 89.31 91 PRO A CA 1
ATOM 686 C C . PRO A 1 91 ? 12.035 2.177 -18.101 1.00 89.31 91 PRO A C 1
ATOM 688 O O . PRO A 1 91 ? 11.557 3.275 -18.381 1.00 89.31 91 PRO A O 1
ATOM 691 N N . VAL A 1 92 ? 12.496 1.875 -16.886 1.00 87.00 92 VAL A N 1
ATOM 692 C CA . VAL A 1 92 ? 12.579 2.831 -15.774 1.00 87.00 92 VAL A CA 1
ATOM 693 C C . VAL A 1 92 ? 14.025 2.889 -15.298 1.00 87.00 92 VAL A C 1
ATOM 695 O O . VAL A 1 92 ? 14.620 1.863 -14.961 1.00 87.00 92 VAL A O 1
ATOM 698 N N . ILE A 1 93 ? 14.607 4.087 -15.288 1.00 86.25 93 ILE A N 1
ATOM 699 C CA . ILE A 1 93 ? 15.984 4.314 -14.845 1.00 86.25 93 ILE A CA 1
ATOM 700 C C . ILE A 1 93 ? 15.950 5.045 -13.512 1.00 86.25 93 ILE A C 1
ATOM 702 O O . ILE A 1 93 ? 15.454 6.161 -13.428 1.00 86.25 93 ILE A O 1
ATOM 706 N N . ARG A 1 94 ? 16.521 4.436 -12.475 1.00 82.94 94 ARG A N 1
ATOM 707 C CA . ARG A 1 94 ? 16.701 5.067 -11.166 1.00 82.94 94 ARG A CA 1
ATOM 708 C C . ARG A 1 94 ? 18.107 5.635 -11.053 1.00 82.94 94 ARG A C 1
ATOM 710 O O . ARG A 1 94 ? 19.075 4.890 -11.208 1.00 82.94 94 ARG A O 1
ATOM 717 N N . TYR A 1 95 ? 18.195 6.931 -10.784 1.00 81.19 95 TYR A N 1
ATOM 718 C CA . TYR A 1 95 ? 19.424 7.643 -10.462 1.00 81.19 95 TYR A CA 1
ATOM 719 C C . TYR A 1 95 ? 19.372 8.053 -8.995 1.00 81.19 95 TYR A C 1
ATOM 721 O O . TYR A 1 95 ? 18.579 8.917 -8.626 1.00 81.19 95 TYR A O 1
ATOM 729 N N . VAL A 1 96 ? 20.186 7.409 -8.163 1.00 79.19 96 VAL A N 1
ATOM 730 C CA . VAL A 1 96 ? 20.341 7.773 -6.751 1.00 79.19 96 VAL A CA 1
ATOM 731 C C . VAL A 1 96 ? 21.628 8.574 -6.620 1.00 79.19 96 VAL A C 1
ATOM 733 O O . VAL A 1 96 ? 22.685 8.131 -7.064 1.00 79.19 96 VAL A O 1
ATOM 736 N N . PHE A 1 97 ? 21.547 9.752 -6.017 1.00 78.12 97 PHE A N 1
ATOM 737 C CA . PHE A 1 97 ? 22.689 10.623 -5.778 1.00 78.12 97 PHE A CA 1
ATOM 738 C C . PHE A 1 97 ? 22.633 11.193 -4.367 1.00 78.12 97 PHE A C 1
ATOM 740 O O . PHE A 1 97 ? 21.580 11.287 -3.741 1.00 78.12 97 PHE A O 1
ATOM 747 N N . GLN A 1 98 ? 23.792 11.563 -3.841 1.00 75.56 98 GLN A N 1
ATOM 748 C CA . GLN A 1 98 ? 23.870 12.267 -2.573 1.00 75.56 98 GLN A CA 1
ATOM 749 C C . GLN A 1 98 ? 23.626 13.753 -2.856 1.00 75.56 98 GLN A C 1
ATOM 751 O O . GLN A 1 98 ? 24.433 14.399 -3.526 1.00 75.56 98 GLN A O 1
ATOM 756 N N . GLY A 1 99 ? 22.473 14.269 -2.428 1.00 68.88 99 GLY A N 1
ATOM 757 C CA . GLY A 1 99 ? 22.125 15.677 -2.610 1.00 68.88 99 GLY A CA 1
ATOM 758 C C . GLY A 1 99 ? 23.061 16.581 -1.801 1.00 68.88 99 GLY A C 1
ATOM 759 O O . GLY A 1 99 ? 23.602 16.169 -0.779 1.00 68.88 99 GLY A O 1
ATOM 760 N N . GLY A 1 100 ? 23.245 17.833 -2.231 1.00 62.81 100 GLY A N 1
ATOM 761 C CA . GLY A 1 100 ? 24.152 18.796 -1.580 1.00 62.81 100 GLY A CA 1
ATOM 762 C C . GLY A 1 100 ? 23.751 19.248 -0.163 1.00 62.81 100 GLY A C 1
ATOM 763 O O . GLY A 1 100 ? 24.423 20.099 0.416 1.00 62.81 100 GLY A O 1
ATOM 764 N N . GLY A 1 101 ? 22.659 18.718 0.398 1.00 65.75 101 GLY A N 1
ATOM 765 C CA . GLY A 1 101 ? 22.229 18.966 1.775 1.00 65.75 101 GLY A CA 1
ATOM 766 C C . GLY A 1 101 ? 22.962 18.070 2.778 1.00 65.75 101 GLY A C 1
ATOM 767 O O . GLY A 1 101 ? 23.332 16.944 2.467 1.00 65.75 101 GLY A O 1
ATOM 768 N N . GLN A 1 102 ? 23.142 18.556 4.011 1.00 61.69 102 GLN A N 1
ATOM 769 C CA . GLN A 1 102 ? 23.920 17.885 5.070 1.00 61.69 102 GLN A CA 1
ATOM 770 C C . GLN A 1 102 ? 23.452 16.459 5.430 1.00 61.69 102 GLN A C 1
ATOM 772 O O . GLN A 1 102 ? 24.219 15.720 6.040 1.00 61.69 102 GLN A O 1
ATOM 777 N N . PHE A 1 103 ? 22.242 16.046 5.037 1.00 59.97 103 PHE A N 1
ATOM 778 C CA . PHE A 1 103 ? 21.738 14.681 5.186 1.00 59.97 103 PHE A CA 1
ATOM 779 C C . PHE A 1 103 ? 20.778 14.339 4.037 1.00 59.97 103 PHE A C 1
ATOM 781 O O . PHE A 1 103 ? 19.760 15.009 3.880 1.00 59.97 103 PHE A O 1
ATOM 788 N N . GLY A 1 104 ? 21.054 13.274 3.274 1.00 66.25 104 GLY A N 1
ATOM 789 C CA . GLY A 1 104 ? 20.053 12.661 2.391 1.00 66.25 104 GLY A CA 1
ATOM 790 C C . GLY A 1 104 ? 20.593 12.063 1.092 1.00 66.25 104 GLY A C 1
ATOM 791 O O . GLY A 1 104 ? 21.413 12.662 0.400 1.00 66.25 104 GLY A O 1
ATOM 792 N N . PHE A 1 105 ? 20.083 10.878 0.750 1.00 73.31 105 PHE A N 1
ATOM 793 C CA . PHE A 1 105 ? 20.101 10.368 -0.619 1.00 73.31 105 PHE A CA 1
ATOM 794 C C . PHE A 1 105 ? 18.866 10.909 -1.338 1.00 73.31 105 PHE A C 1
ATOM 796 O O . PHE A 1 105 ? 17.758 10.838 -0.804 1.00 73.31 105 PHE A O 1
ATOM 803 N N . GLU A 1 106 ? 19.053 11.434 -2.538 1.00 78.94 106 GLU A N 1
ATOM 804 C CA . GLU A 1 106 ? 17.981 11.827 -3.441 1.00 78.94 106 GLU A CA 1
ATOM 805 C C . GLU A 1 106 ? 17.895 10.814 -4.587 1.00 78.94 106 GLU A C 1
ATOM 807 O O . GLU A 1 106 ? 18.904 10.251 -5.016 1.00 78.94 106 GLU A O 1
ATOM 812 N N . GLN A 1 107 ? 16.679 10.544 -5.061 1.00 80.38 107 GLN A N 1
ATOM 813 C CA . GLN A 1 107 ? 16.427 9.607 -6.150 1.00 80.38 107 GLN A CA 1
ATOM 814 C C . GLN A 1 107 ? 15.588 10.283 -7.231 1.00 80.38 107 GLN A C 1
ATOM 816 O O . GLN A 1 107 ? 14.487 10.759 -6.962 1.00 80.38 107 GLN A O 1
ATOM 821 N N . ILE A 1 108 ? 16.085 10.255 -8.465 1.00 84.31 108 ILE A N 1
ATOM 822 C CA . ILE A 1 108 ? 15.355 10.657 -9.667 1.00 84.31 108 ILE A CA 1
ATOM 823 C C . ILE A 1 108 ? 15.034 9.407 -10.484 1.00 84.31 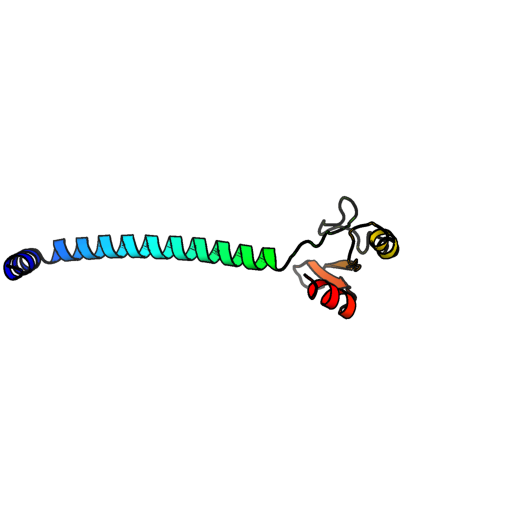108 ILE A C 1
ATOM 825 O O . ILE A 1 108 ? 15.887 8.540 -10.685 1.00 84.31 108 ILE A O 1
ATOM 829 N N . GLU A 1 109 ? 13.800 9.320 -10.974 1.00 84.75 109 GLU A N 1
ATOM 830 C CA . GLU A 1 109 ? 13.362 8.257 -11.875 1.00 84.75 109 GLU A CA 1
ATOM 831 C C . GLU A 1 109 ? 13.147 8.824 -13.281 1.00 84.75 109 GLU A C 1
ATOM 833 O O . GLU A 1 109 ? 12.319 9.706 -13.497 1.00 84.75 109 GLU A O 1
ATOM 838 N N . GLY A 1 110 ? 13.913 8.320 -14.245 1.00 86.38 110 GLY A N 1
ATOM 839 C CA . GLY A 1 110 ? 13.719 8.580 -15.663 1.00 86.38 110 GLY A CA 1
ATOM 840 C C . GLY A 1 110 ? 12.749 7.564 -16.254 1.00 86.38 110 GLY A C 1
ATOM 841 O O . GLY A 1 110 ? 13.046 6.366 -16.270 1.00 86.38 110 GLY A O 1
ATOM 842 N N . VAL A 1 111 ? 11.611 8.044 -16.753 1.00 87.69 111 VAL A N 1
ATOM 843 C CA . VAL A 1 111 ? 10.577 7.233 -17.406 1.00 87.69 111 VAL A CA 1
ATOM 844 C C . VAL A 1 111 ? 9.996 7.971 -18.612 1.00 87.69 111 VAL A C 1
ATOM 846 O O . VAL A 1 111 ? 9.829 9.190 -18.584 1.00 87.69 111 VAL A O 1
ATOM 849 N N . ASP A 1 112 ? 9.665 7.228 -19.668 1.00 87.12 112 ASP A N 1
ATOM 850 C CA . ASP A 1 112 ? 8.871 7.747 -20.782 1.00 87.12 112 ASP A CA 1
ATOM 851 C C . ASP A 1 112 ? 7.393 7.836 -20.368 1.00 87.12 112 ASP A C 1
ATOM 853 O O . ASP A 1 112 ? 6.679 6.829 -20.304 1.00 87.12 112 ASP A O 1
ATOM 857 N N . TRP A 1 113 ? 6.953 9.044 -20.003 1.00 84.38 113 TRP A N 1
ATOM 858 C CA . TRP A 1 113 ? 5.677 9.252 -19.317 1.00 84.38 113 TRP A CA 1
ATOM 859 C C . TRP A 1 113 ? 4.440 8.820 -20.120 1.00 84.38 113 TRP A C 1
ATOM 861 O O . TRP A 1 113 ? 3.599 8.131 -19.539 1.00 84.38 113 TRP A O 1
ATOM 871 N N . PRO A 1 114 ? 4.293 9.147 -21.422 1.00 87.69 114 PRO A N 1
ATOM 872 C CA . PRO A 1 114 ? 3.164 8.671 -22.221 1.00 87.69 114 PRO A CA 1
ATOM 873 C C . PRO A 1 114 ? 3.027 7.143 -22.228 1.00 87.69 114 PRO A C 1
ATOM 875 O O . PRO A 1 114 ? 1.958 6.628 -21.898 1.00 87.69 114 PRO A O 1
ATOM 878 N N . ALA A 1 115 ? 4.112 6.418 -22.522 1.00 83.56 115 ALA A N 1
ATOM 879 C CA . ALA A 1 115 ? 4.107 4.956 -22.576 1.00 83.56 115 ALA A CA 1
ATOM 880 C C . ALA A 1 115 ? 3.836 4.326 -21.199 1.00 83.56 115 ALA A C 1
ATOM 882 O O . ALA A 1 115 ? 3.090 3.352 -21.081 1.00 83.56 115 ALA A O 1
ATOM 883 N N . PHE A 1 116 ? 4.403 4.906 -20.138 1.00 83.81 116 PHE A N 1
ATOM 884 C CA . PHE A 1 116 ? 4.179 4.466 -18.762 1.00 83.81 116 PHE A CA 1
ATOM 885 C C . PHE A 1 116 ? 2.735 4.696 -18.292 1.00 83.81 116 PHE A C 1
ATOM 887 O O . PHE A 1 116 ? 2.121 3.823 -17.673 1.00 83.81 116 PHE A O 1
ATOM 894 N N . ALA A 1 117 ? 2.160 5.857 -18.609 1.00 83.88 117 ALA A N 1
ATOM 895 C CA . ALA A 1 117 ? 0.780 6.183 -18.271 1.00 83.88 117 ALA A CA 1
ATOM 896 C C . ALA A 1 117 ? -0.219 5.297 -19.028 1.00 83.88 117 ALA A C 1
ATOM 898 O O . ALA A 1 117 ? -1.230 4.888 -18.456 1.00 83.88 117 ALA A O 1
ATOM 899 N N . GLU A 1 118 ? 0.065 4.977 -20.291 1.00 83.25 118 GLU A N 1
ATOM 900 C CA . GLU A 1 118 ? -0.737 4.055 -21.092 1.00 83.25 118 GLU A CA 1
ATOM 901 C C . GLU A 1 118 ? -0.692 2.628 -20.525 1.00 83.25 118 GLU 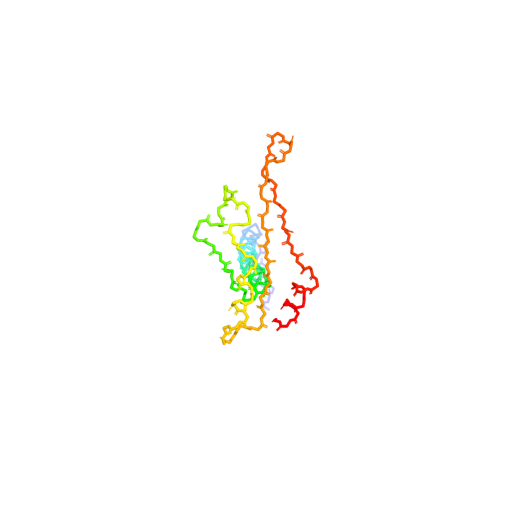A C 1
ATOM 903 O O . GLU A 1 118 ? -1.747 2.024 -20.319 1.00 83.25 118 GLU A O 1
ATOM 908 N N . MET A 1 119 ? 0.495 2.127 -20.161 1.00 79.19 119 MET A N 1
ATOM 909 C CA . MET A 1 119 ? 0.650 0.834 -19.483 1.00 79.19 119 MET A CA 1
ATOM 910 C C . MET A 1 119 ? -0.220 0.744 -18.221 1.00 79.19 119 MET A C 1
ATOM 912 O O . MET A 1 119 ? -0.924 -0.247 -18.033 1.00 79.19 119 MET A O 1
ATOM 916 N N . ARG A 1 120 ? -0.240 1.797 -17.392 1.00 72.31 120 ARG A N 1
ATOM 917 C CA . ARG A 1 120 ? -1.088 1.857 -16.187 1.00 72.31 120 ARG A CA 1
ATOM 918 C C . ARG A 1 120 ? -2.586 1.981 -16.469 1.00 72.31 120 ARG A C 1
ATOM 920 O O . ARG A 1 120 ? -3.375 1.729 -15.567 1.00 72.31 120 ARG A O 1
ATOM 927 N N . ARG A 1 121 ? -2.998 2.406 -17.665 1.00 67.94 121 ARG A N 1
ATOM 928 C CA . ARG A 1 121 ? -4.416 2.621 -18.009 1.00 67.94 121 ARG A CA 1
ATOM 929 C C . ARG A 1 121 ? -5.133 1.333 -18.410 1.00 67.94 121 ARG A C 1
ATOM 931 O O . ARG A 1 121 ? -6.354 1.261 -18.321 1.00 67.94 121 ARG A O 1
ATOM 938 N N . TYR A 1 122 ? -4.381 0.333 -18.862 1.00 54.22 122 TYR A N 1
ATOM 939 C CA . TYR A 1 122 ? -4.903 -0.935 -19.368 1.00 54.22 122 TYR A CA 1
ATOM 940 C C . TYR A 1 122 ? -4.949 -2.070 -18.326 1.00 54.22 122 TYR A C 1
ATOM 942 O O . TYR A 1 122 ? -5.093 -3.236 -18.722 1.00 54.22 122 TYR A O 1
ATOM 950 N N . VAL A 1 123 ? -4.804 -1.739 -17.037 1.00 50.25 123 VAL A N 1
ATOM 951 C CA . VAL A 1 123 ? -4.694 -2.656 -15.887 1.00 50.25 123 VAL A CA 1
ATOM 952 C C . VAL A 1 123 ? -5.588 -2.170 -14.745 1.00 50.25 123 VAL A C 1
ATOM 954 O O . VAL A 1 123 ? -6.205 -3.023 -14.060 1.00 50.25 123 VAL A O 1
#

Mean predicted aligned error: 10.9 Å